Protein AF-A0A532D6Y8-F1 (afdb_monomer_lite)

pLDDT: mean 78.76, std 12.16, range [37.19, 91.38]

Sequence (69 aa):
MAVLIEKFALGWHQQTGGAYRIKVVNGGWSNWIPVPSADLAALAAIFEESPVYVHPNGSITTGE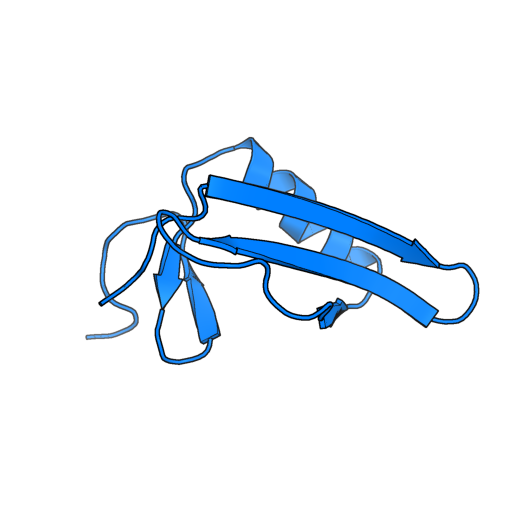EPIGN

Foldseek 3Di:
DWFWFPDKDWDADPPQGIWIWTATVVGDIDDTDGDHNVVSVVVVVLVVPATWIADPVGDIDRDPDDDDD

Radius of gyration: 12.25 Å; chains: 1; bounding box: 18×23×40 Å

Structure (mmCIF, N/CA/C/O backbone):
data_AF-A0A532D6Y8-F1
#
_entry.id   AF-A0A532D6Y8-F1
#
loop_
_atom_site.group_PDB
_atom_site.id
_atom_site.type_symbol
_atom_site.label_atom_id
_atom_site.label_alt_id
_atom_site.label_comp_id
_atom_site.label_asym_id
_atom_site.label_entity_id
_atom_site.label_seq_id
_atom_site.pdbx_PDB_ins_code
_atom_site.Cartn_x
_atom_site.Cartn_y
_atom_site.Cartn_z
_atom_site.occupancy
_atom_site.B_iso_or_equiv
_atom_site.auth_seq_id
_atom_site.auth_comp_id
_atom_site.auth_asym_id
_atom_site.auth_atom_id
_atom_site.pdbx_PDB_model_num
ATOM 1 N N . MET A 1 1 ? 0.487 6.040 16.803 1.00 62.09 1 MET A N 1
ATOM 2 C CA . MET A 1 1 ? -0.858 5.448 16.649 1.00 62.09 1 MET A CA 1
ATOM 3 C C . MET A 1 1 ? -1.038 5.060 15.197 1.00 62.09 1 MET A C 1
ATOM 5 O O . MET A 1 1 ? -0.606 5.828 14.342 1.00 62.09 1 MET A O 1
ATOM 9 N N . ALA A 1 2 ? -1.588 3.875 14.939 1.00 68.19 2 ALA A N 1
ATOM 10 C CA . ALA A 1 2 ? -1.948 3.455 13.592 1.00 68.19 2 ALA A CA 1
ATOM 11 C C . ALA A 1 2 ? -3.152 4.272 13.104 1.00 68.19 2 ALA A C 1
ATOM 13 O O . ALA A 1 2 ? -4.006 4.646 13.910 1.00 68.19 2 ALA A O 1
ATOM 14 N N . VAL A 1 3 ? -3.208 4.579 11.809 1.00 77.31 3 VAL A N 1
ATOM 15 C CA . VAL A 1 3 ? -4.321 5.329 11.212 1.00 77.31 3 VAL A CA 1
ATOM 16 C C . VAL A 1 3 ? -4.992 4.470 10.151 1.00 77.31 3 VAL A C 1
ATOM 18 O O . VAL A 1 3 ? -4.317 3.879 9.308 1.00 77.31 3 VAL A O 1
ATOM 21 N N . LEU A 1 4 ? -6.323 4.411 10.200 1.00 81.12 4 LEU A N 1
ATOM 22 C CA . LEU A 1 4 ? -7.137 3.671 9.243 1.00 81.12 4 LEU A CA 1
ATOM 23 C C . LEU A 1 4 ? -7.058 4.303 7.844 1.00 81.12 4 LEU A C 1
ATOM 25 O O . LEU A 1 4 ? -7.088 5.532 7.692 1.00 81.12 4 LEU A O 1
ATOM 29 N N . ILE A 1 5 ? -6.996 3.458 6.817 1.00 83.50 5 ILE A N 1
ATOM 30 C CA . ILE A 1 5 ? -7.098 3.868 5.416 1.00 83.50 5 ILE A CA 1
ATOM 31 C C . ILE A 1 5 ? -8.575 4.102 5.063 1.00 83.50 5 ILE A C 1
ATOM 33 O O . ILE A 1 5 ? -9.399 3.200 5.158 1.00 83.50 5 ILE A O 1
ATOM 37 N N . GLU A 1 6 ? -8.909 5.321 4.631 1.00 84.38 6 GLU A N 1
ATOM 38 C CA . GLU A 1 6 ? -10.239 5.693 4.122 1.00 84.38 6 GLU A CA 1
ATOM 39 C C . GLU A 1 6 ? -10.418 5.234 2.670 1.00 84.38 6 GLU A C 1
ATOM 41 O O . GLU A 1 6 ? -11.472 4.733 2.286 1.00 84.38 6 GLU A O 1
ATOM 46 N N . LYS A 1 7 ? -9.392 5.462 1.838 1.00 84.88 7 LYS A N 1
ATOM 47 C CA . LYS A 1 7 ? -9.379 5.123 0.409 1.00 84.88 7 LYS A CA 1
ATOM 48 C C . LYS A 1 7 ? -7.973 4.746 -0.033 1.00 84.88 7 LYS A C 1
ATOM 50 O O . LYS A 1 7 ? -6.993 5.277 0.485 1.00 84.88 7 LYS A O 1
ATOM 55 N N . PHE A 1 8 ? -7.876 3.917 -1.060 1.00 88.62 8 PHE A N 1
ATOM 56 C CA . PHE A 1 8 ? -6.621 3.602 -1.734 1.00 88.62 8 PHE A CA 1
ATOM 57 C C . PHE A 1 8 ? -6.761 3.819 -3.242 1.00 88.62 8 PHE A C 1
ATOM 59 O O . PHE A 1 8 ? -7.867 3.899 -3.777 1.00 88.62 8 PHE A O 1
ATOM 66 N N . ALA A 1 9 ? -5.630 3.976 -3.920 1.00 88.00 9 ALA A N 1
ATOM 67 C CA . ALA A 1 9 ? -5.561 4.020 -5.370 1.00 88.00 9 ALA A CA 1
ATOM 68 C C . ALA A 1 9 ? -4.357 3.210 -5.845 1.00 88.00 9 ALA A C 1
ATOM 70 O O . ALA A 1 9 ? -3.259 3.331 -5.295 1.00 88.00 9 ALA A O 1
ATOM 71 N N . LEU A 1 10 ? -4.578 2.416 -6.887 1.00 89.94 10 LEU A N 1
ATOM 72 C CA . LEU A 1 10 ? -3.548 1.660 -7.583 1.00 89.94 10 LEU A CA 1
ATOM 73 C C . LEU A 1 10 ? -3.291 2.337 -8.928 1.00 89.94 10 LEU A C 1
ATOM 75 O O . LEU A 1 10 ? -4.223 2.720 -9.635 1.00 89.94 10 LEU A O 1
ATOM 79 N N . GLY A 1 11 ? -2.022 2.519 -9.255 1.00 89.19 11 GLY A N 1
ATOM 80 C CA . GLY A 1 11 ? -1.549 3.108 -10.493 1.00 89.19 11 GLY A CA 1
ATOM 81 C C . GLY A 1 11 ? -0.701 2.096 -11.245 1.00 89.19 11 GLY A C 1
ATOM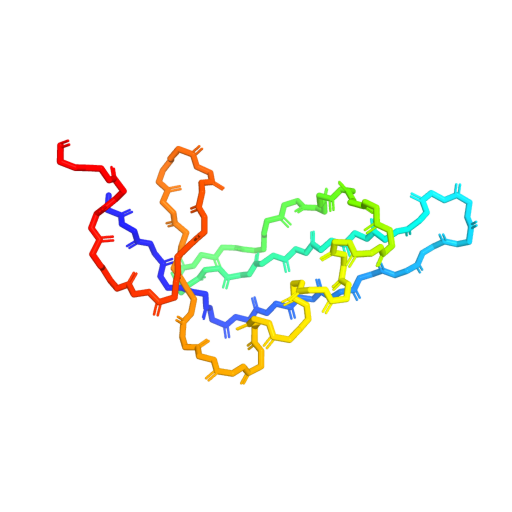 82 O O . GLY A 1 11 ? 0.132 1.406 -10.660 1.00 89.19 11 GLY A O 1
ATOM 83 N N . TRP A 1 12 ? -0.901 2.027 -12.555 1.00 87.88 12 TRP A N 1
ATOM 84 C CA . TRP A 1 12 ? -0.055 1.253 -13.450 1.00 87.88 12 TRP A CA 1
ATOM 85 C C . TRP A 1 12 ? 0.523 2.171 -14.518 1.00 87.88 12 TRP A C 1
ATOM 87 O O . TRP A 1 12 ? -0.213 2.917 -15.166 1.00 87.88 12 TRP A O 1
ATOM 97 N N . HIS A 1 13 ? 1.835 2.101 -14.720 1.00 85.62 13 HIS A N 1
ATOM 98 C CA . HIS A 1 13 ? 2.524 2.833 -15.770 1.00 85.62 13 HIS A CA 1
ATOM 99 C C . HIS A 1 13 ? 3.471 1.899 -16.527 1.00 85.62 13 HIS A C 1
ATOM 101 O O . HIS A 1 13 ? 4.252 1.164 -15.927 1.00 85.62 13 HIS A O 1
ATOM 107 N N . GLN A 1 14 ? 3.434 1.940 -17.860 1.00 81.81 14 GLN A N 1
ATOM 108 C CA . GLN A 1 14 ? 4.129 0.956 -18.703 1.00 81.81 14 GLN A CA 1
ATOM 109 C C . GLN A 1 14 ? 5.657 0.960 -18.541 1.00 81.81 14 GLN A C 1
ATOM 111 O O . GLN A 1 14 ? 6.285 -0.074 -18.736 1.00 81.81 14 GLN A O 1
ATOM 116 N N . GLN A 1 15 ? 6.256 2.102 -18.191 1.00 82.62 15 GLN A N 1
ATOM 117 C CA . GLN A 1 15 ? 7.715 2.234 -18.070 1.00 82.62 15 GLN A CA 1
ATOM 118 C C . GLN A 1 15 ? 8.230 2.083 -16.636 1.00 82.62 15 GLN A C 1
ATOM 120 O O . GLN A 1 15 ? 9.368 1.678 -16.434 1.00 82.62 15 GLN A O 1
ATOM 125 N N . THR A 1 16 ? 7.415 2.443 -15.642 1.00 78.25 16 THR A N 1
ATOM 126 C CA . THR A 1 16 ? 7.840 2.534 -14.233 1.00 78.25 16 THR A CA 1
ATOM 127 C C . THR A 1 16 ? 7.170 1.487 -13.345 1.00 78.25 16 THR A C 1
ATOM 129 O O . THR A 1 16 ? 7.501 1.395 -12.168 1.00 78.25 16 THR A O 1
ATOM 132 N N . GLY A 1 17 ? 6.255 0.687 -13.900 1.00 85.19 17 GLY A N 1
ATOM 133 C CA . GLY A 1 17 ? 5.584 -0.405 -13.207 1.00 85.19 17 GLY A CA 1
ATOM 134 C C . GLY A 1 17 ? 4.388 0.041 -12.369 1.00 85.19 17 GLY A C 1
ATOM 135 O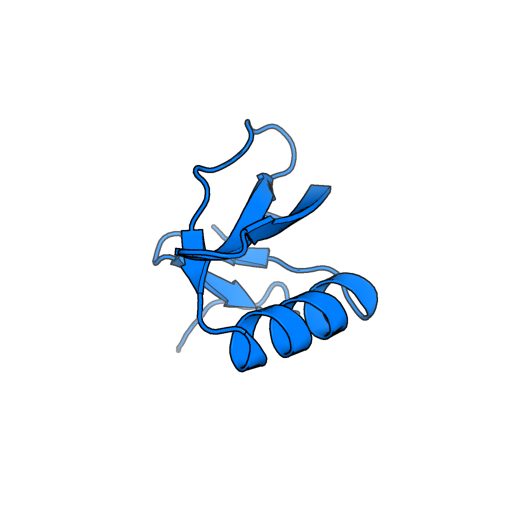 O . GLY A 1 17 ? 3.664 0.980 -12.717 1.00 85.19 17 GLY A O 1
ATOM 136 N N . GLY A 1 18 ? 4.161 -0.693 -11.282 1.00 90.44 18 GLY A N 1
ATOM 137 C CA . GLY A 1 18 ? 3.065 -0.468 -10.354 1.00 90.44 18 GLY A CA 1
ATOM 138 C C . GLY A 1 18 ? 3.385 0.609 -9.327 1.00 90.44 18 GLY A C 1
ATOM 139 O O . GLY A 1 18 ? 4.525 0.774 -8.904 1.00 90.44 18 GLY A O 1
ATOM 140 N N . ALA A 1 19 ? 2.368 1.336 -8.890 1.00 91.38 19 ALA A N 1
ATOM 141 C CA . ALA A 1 19 ? 2.465 2.205 -7.730 1.00 91.38 19 ALA A CA 1
ATOM 142 C C . ALA A 1 19 ? 1.147 2.199 -6.963 1.00 91.38 19 ALA A C 1
ATOM 144 O O . ALA A 1 19 ? 0.081 1.998 -7.542 1.00 91.38 19 ALA A O 1
ATOM 145 N N . TYR A 1 20 ? 1.201 2.476 -5.667 1.00 90.38 20 TYR A N 1
ATOM 146 C CA . TYR A 1 20 ? 0.001 2.688 -4.865 1.00 90.38 20 TYR A CA 1
ATOM 147 C C . TYR A 1 20 ? 0.088 4.005 -4.101 1.00 90.38 20 TYR A C 1
ATOM 149 O O . TYR A 1 20 ? 1.168 4.557 -3.878 1.00 90.38 20 TYR A O 1
ATOM 157 N N . ARG A 1 21 ? -1.070 4.521 -3.703 1.00 90.75 21 ARG A N 1
ATOM 158 C CA . ARG A 1 21 ? -1.169 5.577 -2.699 1.00 90.75 21 ARG A CA 1
ATOM 159 C C . ARG A 1 21 ? -2.410 5.378 -1.850 1.00 90.75 21 ARG A C 1
ATOM 161 O O . ARG A 1 21 ? -3.390 4.773 -2.286 1.00 90.75 21 ARG A O 1
ATOM 168 N N . ILE A 1 22 ? -2.381 5.937 -0.654 1.00 90.44 22 ILE A N 1
ATOM 169 C CA . ILE A 1 22 ? -3.428 5.763 0.347 1.00 90.44 22 ILE A CA 1
ATOM 170 C C . ILE A 1 22 ? -3.904 7.126 0.837 1.00 90.44 22 ILE A C 1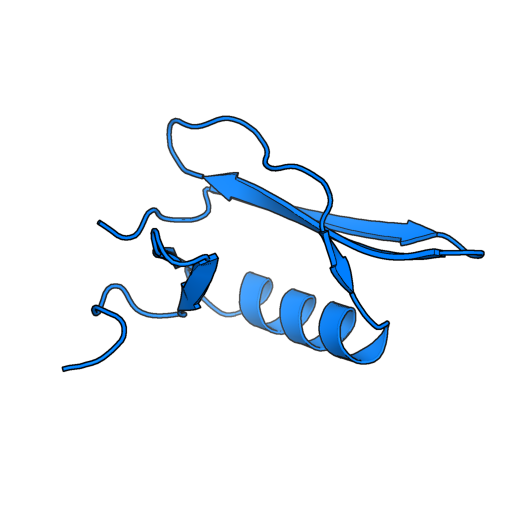
ATOM 172 O O . ILE A 1 22 ? -3.158 8.105 0.827 1.00 90.44 22 ILE A O 1
ATOM 176 N N . LYS A 1 23 ? -5.159 7.199 1.261 1.00 89.69 23 LYS A N 1
ATOM 177 C CA . LYS A 1 23 ? -5.735 8.341 1.961 1.00 89.69 23 LYS A CA 1
ATOM 178 C C . LYS A 1 23 ? -6.146 7.859 3.339 1.00 89.69 23 LYS A C 1
ATOM 180 O O . LYS A 1 23 ? -7.024 7.008 3.453 1.00 89.69 23 LYS A O 1
ATOM 185 N N . VAL A 1 24 ? -5.500 8.386 4.367 1.00 88.50 24 VAL A N 1
ATOM 186 C CA . VAL A 1 24 ? -5.855 8.072 5.753 1.00 88.50 24 VAL A CA 1
ATOM 187 C C . VAL A 1 24 ? -7.090 8.868 6.178 1.00 88.50 24 VAL A C 1
ATOM 189 O O . VAL A 1 24 ? -7.331 9.966 5.666 1.00 88.50 24 VAL A O 1
ATOM 192 N N . VAL A 1 25 ? -7.870 8.331 7.117 1.00 83.44 25 VAL A N 1
ATOM 193 C CA . VAL A 1 25 ? -9.032 9.031 7.689 1.00 83.44 25 VAL A CA 1
ATOM 194 C C . VAL A 1 25 ? -8.586 10.366 8.295 1.00 83.44 25 VAL A C 1
ATOM 196 O O . VAL A 1 25 ? -7.596 10.427 9.020 1.00 83.44 25 VAL A O 1
ATOM 199 N N . ASN A 1 26 ? -9.316 11.444 7.989 1.00 85.62 26 ASN A N 1
ATOM 200 C CA . ASN A 1 26 ? -8.993 12.823 8.388 1.00 85.62 26 ASN A CA 1
ATOM 201 C C . ASN A 1 26 ? -7.633 13.351 7.879 1.00 85.62 26 ASN A C 1
ATOM 203 O O . ASN A 1 26 ? -7.144 14.362 8.380 1.00 85.62 26 ASN A O 1
ATOM 207 N N . GLY A 1 27 ? -7.029 12.702 6.877 1.00 84.62 27 GLY A N 1
ATOM 208 C CA . GLY A 1 27 ? -5.770 13.126 6.268 1.00 84.62 27 GLY A CA 1
ATOM 209 C C . GLY A 1 27 ? -5.853 13.382 4.764 1.00 84.62 27 GLY A C 1
ATOM 210 O O . GLY A 1 27 ? -6.896 13.262 4.113 1.00 84.62 27 GLY A O 1
ATOM 211 N N . GLY A 1 28 ? -4.705 13.765 4.207 1.00 89.19 28 GLY A N 1
ATOM 212 C CA . GLY A 1 28 ? -4.503 13.897 2.768 1.00 89.19 28 GLY A CA 1
ATOM 213 C C . GLY A 1 28 ? -4.150 12.569 2.098 1.00 89.19 28 GLY A C 1
ATOM 214 O O . GLY A 1 28 ? -3.948 11.542 2.746 1.00 89.19 28 GLY A O 1
ATOM 215 N N . TRP A 1 29 ? -4.047 12.609 0.772 1.00 89.69 29 TRP A N 1
ATOM 216 C CA . TRP A 1 29 ? -3.436 11.522 0.014 1.00 89.69 29 TRP A CA 1
ATOM 217 C C . TRP A 1 29 ? -1.931 11.469 0.274 1.00 89.69 29 TRP A C 1
ATOM 219 O O . TRP A 1 29 ? -1.266 12.505 0.278 1.00 89.69 29 TRP A O 1
ATOM 229 N N . SER A 1 30 ? -1.396 10.260 0.431 1.00 88.88 30 SER A N 1
ATOM 230 C CA . SER A 1 30 ? 0.042 10.019 0.422 1.00 88.88 30 SER A CA 1
ATOM 231 C C . SER A 1 30 ? 0.636 10.256 -0.968 1.00 88.88 30 SER A C 1
ATOM 233 O O . SER A 1 30 ? -0.070 10.296 -1.984 1.00 88.88 30 SER A O 1
ATOM 235 N N . ASN A 1 31 ? 1.964 10.335 -1.017 1.00 90.06 31 ASN A N 1
ATOM 236 C CA . ASN A 1 31 ? 2.701 10.222 -2.271 1.00 90.06 31 ASN A CA 1
ATOM 237 C C . ASN A 1 31 ? 2.481 8.843 -2.908 1.00 90.06 31 ASN A C 1
ATOM 239 O O . ASN A 1 31 ? 2.129 7.877 -2.225 1.00 90.06 31 ASN A O 1
ATOM 243 N N . TRP A 1 32 ? 2.704 8.772 -4.220 1.00 89.31 32 TRP A N 1
ATOM 244 C CA . TRP A 1 32 ? 2.773 7.506 -4.939 1.00 89.31 32 TRP A CA 1
ATOM 245 C C . TRP A 1 32 ? 4.038 6.751 -4.542 1.00 89.31 32 TRP A C 1
ATOM 247 O O . TRP A 1 32 ? 5.138 7.298 -4.624 1.00 89.31 32 TRP A O 1
ATOM 257 N N . ILE A 1 33 ? 3.868 5.499 -4.126 1.00 88.44 33 ILE A N 1
ATOM 258 C CA . ILE A 1 33 ? 4.950 4.597 -3.744 1.00 88.44 33 ILE A CA 1
ATOM 259 C C . ILE A 1 33 ? 5.097 3.558 -4.862 1.00 88.44 33 ILE A C 1
ATOM 261 O O . ILE A 1 33 ? 4.161 2.781 -5.076 1.00 88.44 33 ILE A O 1
ATOM 265 N N . PRO A 1 34 ? 6.220 3.557 -5.605 1.00 90.56 34 PRO A N 1
ATOM 266 C CA . PRO A 1 34 ? 6.488 2.553 -6.626 1.00 90.56 34 PRO A CA 1
ATOM 267 C C . PRO A 1 34 ? 6.678 1.178 -5.990 1.00 90.56 34 PRO A C 1
ATOM 269 O O . PRO A 1 34 ? 7.382 1.050 -4.988 1.00 90.56 34 PRO A O 1
ATOM 272 N N . VAL A 1 35 ? 6.084 0.154 -6.594 1.00 88.06 35 VAL A N 1
ATOM 273 C CA . VAL A 1 35 ? 6.202 -1.240 -6.164 1.00 88.06 35 VAL A CA 1
ATOM 274 C C . VAL A 1 35 ? 6.309 -2.171 -7.377 1.00 88.06 35 VAL A C 1
ATOM 276 O O . VAL A 1 35 ? 5.789 -1.860 -8.456 1.00 88.06 35 VAL A O 1
ATOM 279 N N . PRO A 1 36 ? 6.961 -3.335 -7.231 1.00 87.88 36 PRO A N 1
ATOM 280 C CA . PRO A 1 36 ? 6.892 -4.397 -8.224 1.00 87.88 36 PRO A CA 1
ATOM 281 C C . PRO A 1 36 ? 5.445 -4.771 -8.570 1.00 87.88 36 PRO A C 1
ATOM 283 O O . PRO A 1 36 ? 4.533 -4.672 -7.751 1.00 87.88 36 PRO A O 1
ATOM 286 N N . SER A 1 37 ? 5.230 -5.254 -9.792 1.00 82.38 37 SER A N 1
ATOM 287 C CA . SER A 1 37 ? 3.907 -5.667 -10.278 1.00 82.38 37 SER A CA 1
ATOM 288 C C . SER A 1 37 ? 3.275 -6.788 -9.444 1.00 82.38 37 SER A C 1
ATOM 290 O O . SER A 1 37 ? 2.064 -6.776 -9.241 1.00 82.38 37 SER A O 1
ATOM 292 N N . ALA A 1 38 ? 4.082 -7.727 -8.937 1.00 81.31 38 ALA A N 1
ATOM 293 C CA . ALA A 1 38 ? 3.614 -8.794 -8.050 1.00 81.31 38 ALA A CA 1
ATOM 294 C C . ALA A 1 38 ? 3.094 -8.239 -6.711 1.00 81.31 38 ALA A C 1
ATOM 296 O O . ALA A 1 38 ? 2.010 -8.613 -6.264 1.00 81.31 38 ALA A O 1
ATOM 297 N N . ASP A 1 39 ? 3.821 -7.286 -6.125 1.00 84.25 39 ASP A N 1
ATOM 298 C CA . ASP A 1 39 ? 3.449 -6.655 -4.857 1.00 84.25 39 ASP A CA 1
ATOM 299 C C . ASP A 1 39 ? 2.206 -5.772 -5.017 1.00 84.25 39 ASP A C 1
ATOM 301 O O . ASP A 1 39 ? 1.361 -5.727 -4.126 1.00 84.25 39 ASP A O 1
ATOM 305 N N . LEU A 1 40 ? 2.038 -5.118 -6.175 1.00 84.94 40 LEU A N 1
ATOM 306 C CA . LEU A 1 40 ? 0.831 -4.342 -6.471 1.00 84.94 40 LEU A CA 1
ATOM 307 C C . LEU A 1 40 ? -0.432 -5.217 -6.452 1.00 84.94 40 LEU A C 1
ATOM 309 O O . LEU A 1 40 ? -1.459 -4.791 -5.926 1.00 84.94 40 LEU A O 1
ATOM 313 N N . ALA A 1 41 ? -0.361 -6.430 -7.008 1.00 83.00 41 ALA A N 1
ATOM 314 C CA . ALA A 1 41 ? -1.484 -7.366 -7.006 1.00 83.00 41 ALA A CA 1
ATOM 315 C C . ALA A 1 41 ? -1.811 -7.860 -5.587 1.00 83.00 41 ALA A C 1
ATOM 317 O O . ALA A 1 41 ? -2.982 -7.922 -5.217 1.00 83.00 41 ALA A O 1
ATOM 318 N N . ALA A 1 42 ? -0.789 -8.146 -4.774 1.00 83.31 42 ALA A N 1
ATOM 319 C CA . ALA A 1 42 ? -0.977 -8.516 -3.372 1.00 83.31 42 ALA A CA 1
ATOM 320 C C . ALA A 1 42 ? -1.610 -7.373 -2.559 1.00 83.31 42 ALA A C 1
ATOM 322 O O . ALA A 1 42 ? -2.550 -7.598 -1.801 1.00 83.31 42 ALA A O 1
ATOM 323 N N . LEU A 1 43 ? -1.149 -6.133 -2.760 1.00 82.31 43 LEU A N 1
ATOM 324 C CA . LEU A 1 43 ? -1.721 -4.948 -2.116 1.00 82.31 43 LEU A CA 1
ATOM 325 C C . LEU A 1 43 ? -3.184 -4.724 -2.514 1.00 82.31 43 LEU A C 1
ATOM 327 O O . LEU A 1 43 ? -3.990 -4.367 -1.661 1.00 82.31 43 LEU A O 1
ATOM 331 N N . ALA A 1 44 ? -3.537 -4.958 -3.782 1.00 81.56 44 ALA A N 1
ATOM 332 C CA . ALA A 1 44 ? -4.917 -4.859 -4.251 1.00 81.56 44 ALA A CA 1
ATOM 333 C C . ALA A 1 44 ? -5.852 -5.804 -3.482 1.00 81.56 44 ALA A C 1
ATOM 335 O O . ALA A 1 44 ? -6.889 -5.359 -3.000 1.00 81.56 44 ALA A O 1
ATOM 336 N N . ALA A 1 45 ? -5.447 -7.068 -3.321 1.00 82.56 45 ALA A N 1
ATOM 337 C CA . ALA A 1 45 ? -6.214 -8.060 -2.570 1.00 82.56 45 ALA A CA 1
ATOM 338 C C . ALA A 1 45 ? -6.363 -7.662 -1.092 1.00 82.56 45 ALA A C 1
ATOM 340 O O . ALA A 1 45 ? -7.472 -7.616 -0.568 1.00 82.56 45 ALA A O 1
ATOM 341 N N . ILE A 1 46 ? -5.262 -7.260 -0.446 1.00 80.06 46 ILE A N 1
ATOM 342 C CA . ILE A 1 46 ? -5.267 -6.857 0.970 1.00 80.06 46 ILE A CA 1
ATOM 343 C C . ILE A 1 46 ? -6.211 -5.673 1.220 1.00 80.06 46 ILE A C 1
ATOM 345 O O . ILE A 1 46 ? -6.931 -5.662 2.218 1.00 80.06 46 ILE A O 1
ATOM 349 N N . PHE A 1 47 ? -6.218 -4.675 0.330 1.00 78.50 47 PHE A N 1
ATOM 350 C CA . PHE A 1 47 ? -7.092 -3.511 0.477 1.00 78.50 47 PHE A CA 1
ATOM 351 C C . PHE A 1 47 ? -8.576 -3.808 0.202 1.00 78.50 47 PHE A C 1
ATOM 353 O O . PHE A 1 47 ? -9.426 -3.022 0.622 1.00 78.50 47 PHE A O 1
ATOM 360 N N . GLU A 1 48 ? -8.901 -4.897 -0.499 1.00 76.19 48 GLU A N 1
ATOM 361 C CA . GLU A 1 48 ? -10.283 -5.311 -0.774 1.00 76.19 48 GLU A CA 1
ATOM 362 C C . GLU A 1 48 ? -10.877 -6.151 0.370 1.00 76.19 48 GLU A C 1
ATOM 364 O O . GLU A 1 48 ? -12.060 -6.023 0.683 1.00 76.19 48 GLU A O 1
ATOM 369 N N . GLU A 1 49 ? -10.063 -6.982 1.024 1.00 70.88 49 GLU A N 1
ATOM 370 C CA . GLU A 1 49 ? -10.549 -7.999 1.964 1.00 70.88 49 GLU A CA 1
ATOM 371 C C . GLU A 1 49 ? -10.776 -7.503 3.401 1.00 70.88 49 GLU A C 1
ATOM 373 O O . GLU A 1 49 ? -11.508 -8.145 4.157 1.00 70.88 49 GLU A O 1
ATOM 378 N N . SER A 1 50 ? -10.145 -6.409 3.843 1.00 69.75 50 SER A N 1
ATOM 379 C CA . SER A 1 50 ? -10.187 -5.997 5.258 1.00 69.75 50 SER A CA 1
ATOM 380 C C . SER A 1 50 ? -9.868 -4.516 5.490 1.00 69.75 50 SER A C 1
ATOM 382 O O . SER A 1 50 ? -9.221 -3.883 4.657 1.00 69.75 50 SER A O 1
ATOM 384 N N . PRO A 1 51 ? -10.280 -3.935 6.636 1.00 71.81 51 PRO A N 1
ATOM 385 C CA . PRO A 1 51 ? -9.795 -2.625 7.056 1.00 71.81 51 PRO A CA 1
ATOM 386 C C . PRO A 1 51 ? -8.273 -2.660 7.244 1.00 71.81 51 PRO A C 1
ATOM 388 O O . PRO A 1 51 ? -7.730 -3.535 7.915 1.00 71.81 51 PRO A O 1
ATOM 391 N N . VAL A 1 52 ? -7.585 -1.690 6.644 1.00 77.75 52 VAL A N 1
ATOM 392 C CA . VAL A 1 52 ? -6.122 -1.620 6.644 1.00 77.75 52 VAL A CA 1
ATOM 393 C C . VAL A 1 52 ? -5.648 -0.391 7.411 1.00 77.75 52 VAL A C 1
ATOM 395 O O . VAL A 1 52 ? -6.169 0.712 7.231 1.00 77.75 52 VAL A O 1
ATOM 398 N N . TYR A 1 53 ? -4.631 -0.577 8.247 1.00 78.12 53 TYR A N 1
ATOM 399 C CA . TYR A 1 53 ? -4.054 0.442 9.112 1.00 78.12 53 TYR A CA 1
ATOM 400 C C . TYR A 1 53 ? -2.596 0.694 8.741 1.00 78.12 53 TYR A C 1
ATOM 402 O O . TYR A 1 53 ? -1.837 -0.235 8.460 1.00 78.12 53 TYR A O 1
ATOM 410 N N . VAL A 1 54 ? -2.190 1.963 8.767 1.00 74.38 54 VAL A N 1
ATOM 411 C CA . VAL A 1 54 ? -0.797 2.368 8.542 1.00 74.38 54 VAL A CA 1
ATOM 412 C C . VAL A 1 54 ? -0.188 2.885 9.827 1.00 74.38 54 VAL A C 1
ATOM 414 O O . VAL A 1 54 ? -0.733 3.772 10.487 1.00 74.38 54 VAL A O 1
ATOM 417 N N . HIS A 1 55 ? 0.965 2.323 10.173 1.00 77.56 55 HIS A N 1
ATOM 418 C CA . HIS A 1 55 ? 1.708 2.659 11.378 1.00 77.56 55 HIS A CA 1
ATOM 419 C C . HIS A 1 55 ? 2.748 3.755 11.106 1.00 77.56 55 HIS A C 1
ATOM 421 O O . HIS A 1 55 ? 3.188 3.923 9.967 1.00 77.56 55 HIS A O 1
ATOM 427 N N . PRO A 1 56 ? 3.200 4.497 12.138 1.00 69.81 56 PRO A N 1
ATOM 428 C CA . PRO A 1 56 ? 4.165 5.590 11.966 1.00 69.81 56 PRO A CA 1
ATOM 429 C C . PRO A 1 56 ? 5.507 5.180 11.343 1.00 69.81 56 PRO A C 1
ATOM 431 O O . PRO A 1 56 ? 6.200 6.015 10.774 1.00 69.81 56 PRO A O 1
ATOM 434 N N . ASN A 1 57 ? 5.878 3.904 11.451 1.00 71.00 57 ASN A N 1
ATOM 435 C CA . ASN A 1 57 ? 7.088 3.327 10.863 1.00 71.00 57 ASN A CA 1
ATOM 436 C C . ASN A 1 57 ? 6.923 2.924 9.380 1.00 71.00 57 ASN A C 1
ATOM 438 O O . ASN A 1 57 ? 7.857 2.391 8.791 1.00 71.00 57 ASN A O 1
ATOM 442 N N . GLY A 1 58 ? 5.752 3.164 8.781 1.00 66.62 58 GLY A N 1
ATOM 443 C CA . GLY A 1 58 ? 5.464 2.885 7.372 1.00 66.62 58 GLY A CA 1
ATOM 444 C C . GLY A 1 58 ? 4.928 1.484 7.085 1.00 66.62 58 GLY A C 1
ATOM 445 O O . GLY A 1 58 ? 4.551 1.210 5.948 1.00 66.62 58 GLY A O 1
ATOM 446 N N . SER A 1 59 ? 4.849 0.604 8.083 1.00 71.62 59 SER A N 1
ATOM 447 C CA . SER A 1 59 ? 4.261 -0.725 7.890 1.00 71.62 59 SER A CA 1
ATOM 448 C C . SER A 1 59 ? 2.735 -0.711 7.928 1.00 71.62 59 SER A C 1
ATOM 450 O O . SER A 1 59 ? 2.100 0.161 8.527 1.00 71.62 59 SER A O 1
ATOM 452 N N . ILE A 1 60 ? 2.168 -1.703 7.248 1.00 73.12 60 ILE A N 1
ATOM 453 C CA . ILE A 1 60 ? 0.746 -1.838 6.959 1.00 73.12 60 ILE A CA 1
ATOM 454 C C . ILE A 1 60 ? 0.240 -3.113 7.641 1.00 73.12 60 ILE A C 1
ATOM 456 O O . ILE A 1 60 ? 0.856 -4.167 7.491 1.00 73.12 60 ILE A O 1
ATOM 460 N N . THR A 1 61 ? -0.864 -3.021 8.382 1.00 74.31 61 THR A N 1
ATOM 461 C CA . THR A 1 61 ? -1.505 -4.165 9.053 1.00 74.31 61 THR A CA 1
ATOM 462 C C . THR A 1 61 ? -2.993 -4.228 8.726 1.00 74.31 61 THR A C 1
ATOM 464 O O . THR A 1 61 ? -3.628 -3.209 8.468 1.00 74.31 61 THR A O 1
ATOM 467 N N . THR A 1 62 ? -3.565 -5.430 8.755 1.00 72.44 62 THR A N 1
ATOM 468 C CA . THR A 1 62 ? -5.014 -5.675 8.615 1.00 72.44 62 THR A CA 1
ATOM 469 C C . THR A 1 62 ? -5.747 -5.717 9.961 1.00 72.44 62 THR A C 1
ATOM 471 O O . THR A 1 62 ? -6.950 -5.946 10.015 1.00 72.44 62 THR A O 1
ATOM 474 N N . GLY A 1 63 ? -5.024 -5.490 11.059 1.00 64.62 63 GLY A N 1
ATOM 475 C CA . GLY A 1 63 ? -5.561 -5.363 12.409 1.00 64.62 63 GLY A CA 1
ATOM 476 C C . GLY A 1 63 ? -5.101 -4.067 13.070 1.00 64.62 63 GLY A C 1
ATOM 477 O O . GLY A 1 63 ? -4.081 -3.489 12.684 1.00 64.62 63 GLY A O 1
ATOM 478 N N . GLU A 1 64 ? -5.858 -3.632 14.075 1.00 54.00 64 GLU A N 1
ATOM 479 C CA . GLU A 1 64 ? -5.614 -2.410 14.855 1.00 54.00 64 GLU A CA 1
ATOM 480 C C . GLU A 1 64 ? -4.436 -2.557 15.847 1.00 54.00 64 GLU A C 1
ATOM 482 O O . GLU A 1 64 ? -3.985 -1.581 16.449 1.00 54.00 64 GLU A O 1
ATOM 487 N N . GLU A 1 65 ? -3.918 -3.778 16.010 1.00 52.66 65 GLU A N 1
ATOM 488 C CA . GLU A 1 65 ? -2.841 -4.104 16.945 1.00 52.66 65 GLU A CA 1
ATOM 489 C C . GLU A 1 65 ? -1.470 -3.521 16.533 1.00 52.66 65 GLU A C 1
ATOM 491 O O . GLU A 1 65 ? -1.158 -3.400 15.341 1.00 52.66 65 GLU A O 1
ATOM 496 N N . PRO A 1 66 ? -0.631 -3.134 17.517 1.00 49.31 66 PRO A N 1
ATOM 497 C CA . PRO A 1 66 ? 0.676 -2.532 17.279 1.00 49.31 66 PRO A CA 1
ATOM 498 C C . PRO A 1 66 ? 1.655 -3.505 16.612 1.00 49.31 66 PRO A C 1
ATOM 500 O O . PRO A 1 66 ? 1.654 -4.711 16.851 1.00 49.31 66 PRO A O 1
ATOM 503 N N . ILE A 1 67 ? 2.540 -2.948 15.788 1.00 48.31 67 ILE A N 1
ATOM 504 C CA . ILE A 1 67 ? 3.631 -3.691 15.159 1.00 48.31 67 ILE A CA 1
ATOM 505 C C . ILE A 1 67 ? 4.701 -3.976 16.203 1.00 48.31 67 ILE A C 1
ATOM 507 O O . ILE A 1 67 ? 5.456 -3.077 16.567 1.00 48.31 67 ILE A O 1
ATOM 511 N N . GLY A 1 68 ? 4.780 -5.240 16.612 1.00 43.03 68 GLY A N 1
ATOM 512 C CA . GLY A 1 68 ? 5.821 -5.755 17.494 1.00 43.03 68 GLY A CA 1
ATOM 513 C C . GLY A 1 68 ? 5.536 -5.493 18.971 1.00 43.03 68 GLY A C 1
ATOM 514 O O . GLY A 1 68 ? 5.255 -4.367 19.379 1.00 43.03 68 GLY A O 1
ATOM 515 N N . ASN A 1 69 ? 5.631 -6.562 19.755 1.00 37.19 69 ASN A N 1
ATOM 516 C CA . ASN A 1 69 ? 5.883 -6.499 21.190 1.00 37.19 69 ASN A CA 1
ATOM 517 C C . ASN A 1 69 ? 7.395 -6.638 21.400 1.00 37.19 69 ASN A C 1
ATOM 519 O O . ASN A 1 69 ? 7.985 -7.478 20.677 1.00 37.19 69 ASN A O 1
#

Secondary structure (DSSP, 8-state):
--EEEEEEEEEEETTTEEEEEEEETTS-BPPPEEE-HHHHHHHHHHHHHS--EE-TTS-EESSSS-S--

=== Feature glossary ===
Legend for the data blocks above and below:

— What 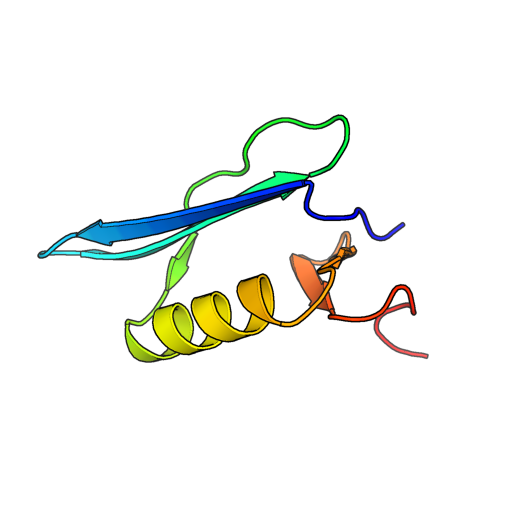the protein is —

Sequence gives the chain of amino acids in standard one-letter code (A=alanine, C=cysteine, …, Y=tyrosine), read N→C. It is the only feature that is directly encoded by the gene; all structural features are derived from the folded form of this sequence.

The annotation block draws on four external resources. InterPro: which protein families and domains the sequence belongs to. GO: standardized terms for what the protein does, what process it participates in, and where in the cell it acts. CATH: which structural fold it has in the CATH hierarchy. Organism: the species of origin.

— Where its atoms are —

Atomic coordinates in PDBx/mmCIF format — the same representation the Protein Data Bank distributes. Each line of the _atom_site loop places one backbone atom in Cartesian space (units: ångströms, origin: arbitrary).

Six rendered views show the 3D structure from the faces of a cube — i.e. along ±x, ±y, ±z. Rendering representation is drawn randomly per protein from cartoon (secondary-structure ribbons), sticks (backbone bonds), or molecular surface; coloring is either N→C rainbow (blue at the N-terminus through red at the C-terminus) or one color per chain.

— Local backbone conformation —

DSSP 8-state secondary structure assigns each residue one of H (α-helix), G (3₁₀-helix), I (π-helix), E (extended β-strand), B (isolated β-bridge), T (hydrogen-bonded turn), S (bend), or '-' (coil). The assignment is computed from backbone hydrogen-bond geometry via the Kabsch–Sander algorithm.

P-SEA three-state annotation labels each residue as helix, strand, or coil based purely on the geometry of the Cα trace. It serves as a fallback when the full backbone (and thus DSSP) is unavailable.

φ (phi) and ψ (psi) are the two rotatable backbone dihedrals per residue: φ is the C(i-1)–N–Cα–C torsion, ψ is the N–Cα–C–N(i+1) torsion, both in degrees on (−180°, 180°]. α-helical residues cluster near (−60°, −45°); β-strand residues near (−120°, +130°). A Ramachandran plot is simply a scatter of (φ, ψ) for every residue.

— Global shape and packing —

Radius of gyration (Rg) is the root-mean-square distance of Cα atoms from their centroid — a single number for overall size and compactness. A globular domain of N residues has Rg ≈ 2.2·N^0.38 Å; an extended or disordered chain has a much larger Rg. The Cα contact count is the number of residue pairs whose Cα atoms are within 8 Å and are more than four positions apart in sequence — a standard proxy for tertiary packing density. The bounding box is the smallest axis-aligned box enclosing all Cα atoms.

Accessible surface area quantifies burial. A residue with SASA near zero is packed into the hydrophobic core; one with SASA >100 Å² sits on the surface. Computed here via the Shrake–Rupley numerical algorithm with a 1.4 Å probe.

The contact map is a binary N×N matrix image: pixel (i, j) is dark where Cα_i and Cα_j are within 8 Å and |i−j|>4. Because the |i−j|>4 filter removes local helical contacts, off-diagonal stripes parallel to the main diagonal indicate parallel β-sheets; stripes perpendicular to it indicate antiparallel β-sheets. The Ramachandran plot scatters every residue's (φ, ψ) pair against the sterically allowed regions. The PAE heatmap renders the predicted-aligned-error matrix.

— Structural neighborhood —

A 3Di character summarizes, for each residue, the relative orientation of the Cα frame of its nearest spatial neighbor. Because it encodes fold topology rather than chemistry, 3Di alignments detect remote structural similarity that sequence alignment misses.

Structural nearest neighbors (via Foldseek easy-search vs the PDB). Reported per hit: target PDB id, E-value, and alignment TM-score. A TM-score above ~0.5 is the conventional threshold for 'same fold'.

— Confidence and disorder —

For AlphaFold models, the B-factor field carries pLDDT — the model's own estimate of local accuracy on a 0–100 scale. Regions with pLDDT<50 should be treated as essentially unmodeled; they often correspond to intrinsically disordered segments.

B-factor (Debye–Waller factor) reflects atomic displacement in the crystal lattice. It is an experimental observable (units Å²), n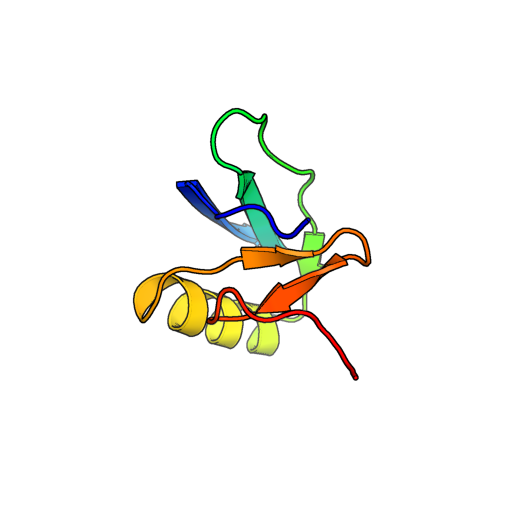ot a prediction; low values mean the atom is pinned down, high values mean it moves or is heterogeneous across the crystal.

Predicted Aligned Error (PAE) is an AlphaFold confidence matrix: entry (i, j) is the expected error in the position of residue j, in ångströms, when the prediction is superimposed on the true structure at residue i. Low PAE within a block of residues means that block is internally rigid and well-predicted; high PAE between two blocks means their relative placement is uncertain even if each block individually is confident.